Protein AF-A0A5E4PP64-F1 (afdb_monomer)

Nearest PDB structures (foldseek):
  8zcr-assembly1_A  TM=8.750E-01  e=1.009E-08  Homo sapiens
  6kga-assembly1_B  TM=9.053E-01  e=1.385E-07  Dromaius novaehollandiae
  4zk0-assembly1_A  TM=9.071E-01  e=1.548E-07  Homo sapiens
  1wz9-assembly2_B  TM=8.835E-01  e=1.011E-05  Homo sapiens
  1ova-assembly1_B  TM=8.664E-01  e=4.549E-05  Gallus gallus

Secondary structure (DSSP, 8-state):
-EEEEEEEEEEEETTTTEEEEEEEPTTSS-EEEEEEESSTTTHHHHHHHHHH-THHHHHHHHT-EEEEEEEEEPPEEEEEEEEHHHHHHHTT--GGG-TTT--GGGT-S-TT------EEEEEEEEETTEEEEEEEE-

Sequence (138 aa):
MMPITREFNFTDCKFLNTKLVMIPYVGGKTSFLIVVPNAINGLKVLLAQLKLAPELLNKAIDEMKPKKEDIVMPKFKIESKMDLRNMLEKVGVKRIFNKYESGLSGMVKDKKVFVSKATLKAIIEVNEFGTEATAVSG

Solvent-accessible surface area (backbone atoms only — not comparable to full-atom values): 8085 Å² total; per-residue (Å²): 115,45,80,46,78,47,74,28,41,33,32,79,36,73,93,71,44,25,39,36,40,41,48,69,43,93,86,69,82,52,60,52,77,46,80,43,49,74,46,95,78,28,59,66,57,44,53,52,49,43,70,78,43,55,65,58,59,56,55,48,57,71,62,38,39,82,40,78,46,80,43,77,43,71,67,50,73,50,78,46,77,42,69,40,50,71,54,36,40,74,76,66,59,41,49,44,59,30,57,86,60,23,76,47,56,88,83,36,88,57,78,71,50,47,49,88,78,43,45,46,34,42,35,45,36,40,55,99,90,47,71,54,75,52,74,52,81,105

Foldseek 3Di:
DDKDWDWWFWDCDPVLQWIWTWAADPPRPDTDIDIGHPDPPSPVVSVVCCVVPVCVVVVRSVPTDTDGDIDDDDWDKDKDKDWCQVVCVVVPNPQQCDQQRNPCCVVPVDNRDGDPTWMWIWMWTQDPNGIDIDTDTD

Organism: NCBI:txid189913

pLDDT: mean 87.79, s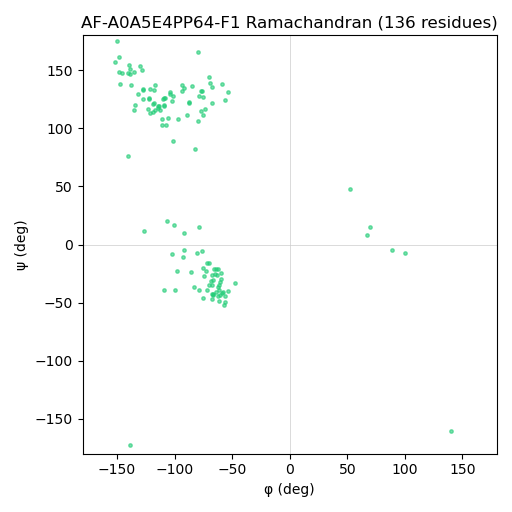td 12.89, range [33.81, 97.62]

Radius of gyration: 20.47 Å; Cα contacts (8 Å, |Δi|>4): 220; chains: 1; bounding box: 51×31×50 Å

Structure (mmCIF, N/CA/C/O backbone):
data_AF-A0A5E4PP64-F1
#
_entry.id   AF-A0A5E4PP64-F1
#
loop_
_atom_site.group_PDB
_atom_site.id
_atom_site.type_symbol
_atom_site.label_atom_id
_atom_site.label_alt_id
_atom_site.label_comp_id
_atom_site.label_asym_id
_atom_site.label_entity_id
_atom_site.label_seq_id
_atom_site.pdbx_PDB_ins_code
_atom_site.Cartn_x
_atom_site.Cartn_y
_atom_site.Cartn_z
_atom_site.occupancy
_atom_site.B_iso_or_equiv
_atom_site.auth_seq_id
_atom_site.auth_comp_id
_atom_site.auth_asym_id
_atom_site.auth_atom_id
_atom_site.pdbx_PDB_model_num
ATOM 1 N N . MET A 1 1 ? 2.782 -17.670 -13.429 1.00 67.12 1 MET A N 1
ATOM 2 C CA . MET A 1 1 ? 3.209 -16.264 -13.603 1.00 67.12 1 MET A CA 1
ATOM 3 C C . MET A 1 1 ? 2.772 -15.807 -14.985 1.00 67.12 1 MET A C 1
ATOM 5 O O . MET A 1 1 ? 2.649 -16.661 -15.852 1.00 67.12 1 MET A O 1
ATOM 9 N N . MET A 1 2 ? 2.504 -14.518 -15.171 1.00 75.69 2 MET A N 1
ATOM 10 C CA . MET A 1 2 ? 1.983 -13.938 -16.412 1.00 75.69 2 MET A CA 1
ATOM 11 C C . MET A 1 2 ? 3.073 -13.065 -17.047 1.00 75.69 2 MET A C 1
ATOM 13 O O . MET A 1 2 ? 3.390 -12.021 -16.469 1.00 75.69 2 MET A O 1
ATOM 17 N N . PRO A 1 3 ? 3.695 -13.485 -18.163 1.00 78.44 3 PRO A N 1
ATOM 18 C CA . PRO A 1 3 ? 4.637 -12.643 -18.889 1.00 78.44 3 PRO A CA 1
ATOM 19 C C . PRO A 1 3 ? 3.877 -11.591 -19.705 1.00 78.44 3 PRO A C 1
ATOM 21 O O . PRO A 1 3 ? 2.923 -11.912 -20.414 1.00 78.44 3 PRO A O 1
ATOM 24 N N . ILE A 1 4 ? 4.293 -10.332 -19.606 1.00 80.69 4 ILE A N 1
ATOM 25 C CA . ILE A 1 4 ? 3.707 -9.211 -20.340 1.00 80.69 4 ILE A CA 1
ATOM 26 C C . ILE A 1 4 ? 4.843 -8.358 -20.904 1.00 80.69 4 ILE A C 1
ATOM 28 O O . ILE A 1 4 ? 5.585 -7.735 -20.150 1.00 80.69 4 ILE A O 1
ATOM 32 N N . THR A 1 5 ? 4.939 -8.299 -22.231 1.00 83.94 5 THR A N 1
ATOM 33 C CA . THR A 1 5 ? 5.920 -7.478 -22.956 1.00 83.94 5 THR A CA 1
ATOM 34 C C . THR A 1 5 ? 5.201 -6.349 -23.671 1.00 83.94 5 THR A C 1
ATOM 36 O O . THR A 1 5 ? 4.568 -6.571 -24.708 1.00 83.94 5 THR A O 1
ATOM 39 N N . ARG A 1 6 ? 5.261 -5.137 -23.122 1.00 83.50 6 ARG A N 1
ATOM 40 C CA . ARG A 1 6 ? 4.639 -3.935 -23.701 1.00 83.50 6 ARG A CA 1
ATOM 41 C C . ARG A 1 6 ? 5.440 -2.694 -23.323 1.00 83.50 6 ARG A C 1
ATOM 43 O O . ARG A 1 6 ? 6.420 -2.771 -22.587 1.00 83.50 6 ARG A O 1
ATOM 50 N N . GLU A 1 7 ? 5.041 -1.556 -23.874 1.00 89.31 7 GLU A N 1
ATOM 51 C CA . GLU A 1 7 ? 5.507 -0.264 -23.389 1.00 89.31 7 GLU A CA 1
ATOM 52 C C . GLU A 1 7 ? 4.735 0.113 -22.121 1.00 89.31 7 GLU A C 1
ATOM 54 O O . GLU A 1 7 ? 3.503 0.083 -22.101 1.00 89.31 7 GLU A O 1
ATOM 59 N N . PHE A 1 8 ? 5.469 0.443 -21.064 1.00 90.44 8 PHE A N 1
ATOM 60 C CA . PHE A 1 8 ? 4.929 0.890 -19.787 1.00 90.44 8 PHE A CA 1
ATOM 61 C C . PHE A 1 8 ? 5.628 2.169 -19.357 1.00 90.44 8 PHE A C 1
ATOM 63 O O . PHE A 1 8 ? 6.801 2.373 -19.667 1.00 90.44 8 PHE A O 1
ATOM 70 N N . ASN A 1 9 ? 4.953 2.989 -18.556 1.00 95.12 9 ASN A N 1
ATOM 71 C CA . ASN A 1 9 ? 5.671 3.982 -17.772 1.00 95.12 9 ASN A CA 1
ATOM 72 C C . ASN A 1 9 ? 6.498 3.235 -16.720 1.00 95.12 9 ASN A C 1
ATOM 74 O O . ASN A 1 9 ? 5.955 2.460 -15.926 1.00 95.12 9 ASN A O 1
ATOM 78 N N . PHE A 1 10 ? 7.810 3.446 -16.742 1.00 96.50 10 PHE A N 1
ATOM 79 C CA . PHE A 1 10 ? 8.777 2.734 -15.916 1.00 96.50 10 PHE A CA 1
ATOM 80 C C . PHE A 1 10 ? 9.864 3.687 -15.407 1.00 96.50 10 PHE A C 1
ATOM 82 O O . PHE A 1 10 ? 10.263 4.618 -16.109 1.00 96.50 10 PHE A O 1
ATOM 89 N N . THR A 1 11 ? 10.380 3.430 -14.204 1.00 97.06 11 THR A N 1
ATOM 90 C CA . THR A 1 11 ? 11.642 4.017 -13.734 1.00 97.06 11 THR A CA 1
ATOM 91 C C . THR A 1 11 ? 12.421 3.043 -12.847 1.00 97.06 11 THR A C 1
ATOM 93 O O . THR A 1 11 ? 11.838 2.257 -12.099 1.00 97.06 11 THR A O 1
ATOM 96 N N . ASP A 1 12 ? 13.752 3.115 -12.904 1.00 96.62 12 ASP A N 1
ATOM 97 C CA . ASP A 1 12 ? 14.652 2.525 -11.907 1.00 96.62 12 ASP A CA 1
ATOM 98 C C . ASP A 1 12 ? 15.138 3.647 -10.980 1.00 96.62 12 ASP A C 1
ATOM 100 O O . ASP A 1 12 ? 16.139 4.322 -11.241 1.00 96.62 12 ASP A O 1
ATOM 104 N N . CYS A 1 13 ? 14.366 3.884 -9.921 1.00 96.69 13 CYS A N 1
ATOM 105 C CA . CYS A 1 13 ? 14.548 4.994 -9.000 1.00 96.69 13 CYS A CA 1
ATOM 106 C C . CYS A 1 13 ? 15.740 4.736 -8.070 1.00 96.69 13 CYS A C 1
ATOM 108 O O . CYS A 1 13 ? 15.698 3.882 -7.177 1.00 96.69 13 CYS A O 1
ATOM 110 N N . LYS A 1 14 ? 16.807 5.523 -8.243 1.00 95.62 14 LYS A N 1
ATOM 111 C CA . LYS A 1 14 ? 18.052 5.360 -7.477 1.00 95.62 14 LYS A CA 1
ATOM 112 C C . LYS A 1 14 ? 17.932 5.796 -6.020 1.00 95.62 14 LYS A C 1
ATOM 114 O O . LYS A 1 14 ? 18.469 5.118 -5.153 1.00 95.62 14 LYS A O 1
ATOM 119 N N . PHE A 1 15 ? 17.213 6.883 -5.736 1.00 94.44 15 PHE A N 1
ATOM 120 C CA . PHE A 1 15 ? 17.118 7.425 -4.375 1.00 94.44 15 PHE A CA 1
ATOM 121 C C . PHE A 1 15 ? 16.211 6.596 -3.448 1.00 94.44 15 PHE A C 1
ATOM 123 O O . PHE A 1 15 ? 16.451 6.567 -2.243 1.00 94.44 15 PHE A O 1
ATOM 130 N N . LEU A 1 16 ? 15.220 5.881 -3.994 1.00 96.31 16 LEU A N 1
ATOM 131 C CA . LEU A 1 16 ? 14.440 4.877 -3.252 1.00 96.31 16 LEU A CA 1
ATOM 132 C C . LEU A 1 16 ? 15.017 3.459 -3.372 1.00 96.31 16 LEU A C 1
ATOM 134 O O . LEU A 1 16 ? 14.596 2.568 -2.641 1.00 96.31 16 LEU A O 1
ATOM 138 N N . ASN A 1 17 ? 15.982 3.235 -4.272 1.00 96.31 17 ASN A N 1
ATOM 139 C CA . ASN A 1 17 ? 16.505 1.911 -4.614 1.00 96.31 17 ASN A CA 1
ATOM 140 C C . ASN A 1 17 ? 15.386 0.915 -4.999 1.00 96.31 17 ASN A C 1
ATOM 142 O O . ASN A 1 17 ? 15.320 -0.221 -4.509 1.00 96.31 17 ASN A O 1
ATOM 146 N N . THR A 1 18 ? 14.485 1.361 -5.873 1.00 97.62 18 THR A N 1
ATOM 147 C CA . THR A 1 18 ? 13.284 0.627 -6.293 1.00 97.62 18 THR A CA 1
ATOM 148 C C . THR A 1 18 ? 13.047 0.759 -7.787 1.00 97.62 18 THR A C 1
ATOM 150 O O . THR A 1 18 ? 13.213 1.839 -8.351 1.00 97.62 18 THR A O 1
ATOM 153 N N . LYS A 1 19 ? 12.505 -0.288 -8.401 1.00 96.38 19 LYS A N 1
ATOM 154 C CA . LYS A 1 19 ? 11.894 -0.212 -9.729 1.00 96.38 19 LYS A CA 1
ATOM 155 C C . LYS A 1 19 ? 10.407 0.072 -9.593 1.00 96.38 19 LYS A C 1
ATOM 157 O O . LYS A 1 19 ? 9.733 -0.550 -8.770 1.00 96.38 19 LYS A O 1
ATOM 162 N N . LEU A 1 20 ? 9.908 1.006 -10.388 1.00 97.12 20 LEU A N 1
ATOM 163 C CA . LEU A 1 20 ? 8.493 1.340 -10.462 1.00 97.12 20 LEU A CA 1
ATOM 164 C C . LEU A 1 20 ? 7.993 1.035 -11.864 1.00 97.12 20 LEU A C 1
ATOM 166 O O . LEU A 1 20 ? 8.645 1.376 -12.851 1.00 97.12 20 LEU A O 1
ATOM 170 N N . VAL A 1 21 ? 6.809 0.441 -11.945 1.00 95.12 21 VAL A N 1
ATOM 171 C CA . VAL A 1 21 ? 6.109 0.242 -13.209 1.00 95.12 21 VAL A CA 1
ATOM 172 C C . VAL A 1 21 ? 4.633 0.554 -13.051 1.00 95.12 21 VAL A C 1
ATOM 174 O O . VAL A 1 21 ? 4.016 0.201 -12.046 1.00 95.12 21 VAL A O 1
ATOM 177 N N . MET A 1 22 ? 4.075 1.250 -14.034 1.00 94.12 22 MET A N 1
ATOM 178 C CA . MET A 1 22 ? 2.678 1.658 -14.046 1.00 94.12 22 MET A CA 1
ATOM 179 C C . MET A 1 22 ? 1.957 0.955 -15.191 1.00 94.12 22 MET A C 1
ATOM 181 O O . MET A 1 22 ? 2.279 1.153 -16.363 1.00 94.12 22 MET A O 1
ATOM 185 N N . ILE A 1 23 ? 0.973 0.135 -14.833 1.00 89.75 23 ILE A N 1
ATOM 186 C CA . ILE A 1 23 ? 0.176 -0.658 -15.767 1.00 89.75 23 ILE A CA 1
ATOM 187 C C . ILE A 1 23 ? -1.208 -0.003 -15.884 1.00 89.75 23 ILE A C 1
ATOM 189 O O . ILE A 1 23 ? -1.969 -0.048 -14.916 1.00 89.75 23 ILE A O 1
ATOM 193 N N . PRO A 1 24 ? -1.554 0.631 -17.016 1.00 88.31 24 PRO A N 1
ATOM 194 C CA . PRO A 1 24 ? -2.854 1.275 -17.179 1.00 88.31 24 PRO A CA 1
ATOM 195 C C . PRO A 1 24 ? -3.983 0.240 -17.253 1.00 88.31 24 PRO A C 1
ATOM 197 O O . PRO A 1 24 ? -3.853 -0.789 -17.919 1.00 88.31 24 PRO A O 1
ATOM 200 N N . TYR A 1 25 ? -5.111 0.528 -16.602 1.00 87.44 25 TYR A N 1
ATOM 201 C CA . TYR A 1 25 ? -6.343 -0.240 -16.782 1.00 87.44 25 TYR A CA 1
ATOM 202 C C . TYR A 1 25 ? -7.076 0.178 -18.060 1.00 87.44 25 TYR A C 1
ATOM 204 O O . TYR A 1 25 ? -6.821 1.234 -18.651 1.00 87.44 25 TYR A O 1
ATOM 212 N N . VAL A 1 26 ? -8.034 -0.654 -18.475 1.00 83.62 26 VAL A N 1
ATOM 213 C CA . VAL A 1 26 ? -8.917 -0.364 -19.609 1.00 83.62 26 VAL A CA 1
ATOM 214 C C . VAL A 1 26 ? -9.585 1.003 -19.416 1.00 83.62 26 VAL A C 1
ATOM 216 O O . VAL A 1 26 ? -10.115 1.313 -18.352 1.00 83.62 26 VAL A O 1
ATOM 219 N N . GLY A 1 27 ? -9.536 1.836 -20.457 1.00 85.00 27 GLY A N 1
ATOM 220 C CA . GLY A 1 27 ? -10.082 3.195 -20.440 1.00 85.00 27 GLY A CA 1
ATOM 221 C C . GLY A 1 27 ? -9.112 4.281 -19.963 1.00 85.00 27 GLY A C 1
ATOM 222 O O . GLY A 1 27 ? -9.473 5.452 -20.027 1.00 85.00 27 GLY A O 1
ATOM 223 N N . GLY A 1 28 ? -7.901 3.932 -19.508 1.00 82.88 28 GLY A N 1
ATOM 224 C CA . GLY A 1 28 ? -6.797 4.881 -19.293 1.00 82.88 28 GLY A CA 1
ATOM 225 C C . GLY A 1 28 ? -6.997 5.906 -18.170 1.00 82.88 28 GLY A C 1
ATOM 226 O O . GLY A 1 28 ? -6.199 6.828 -18.041 1.00 82.88 28 GLY A O 1
ATOM 227 N N . LYS A 1 29 ? -8.053 5.769 -17.359 1.00 89.88 29 LYS A N 1
ATOM 228 C CA . LYS A 1 29 ? -8.358 6.688 -16.244 1.00 89.88 29 LYS A CA 1
ATOM 229 C C . LYS A 1 29 ? -7.635 6.327 -14.949 1.00 89.88 29 LYS A C 1
ATOM 231 O O . LYS A 1 29 ? -7.475 7.176 -14.080 1.00 89.88 29 LYS A O 1
ATOM 236 N N . THR A 1 30 ? -7.252 5.065 -14.798 1.00 91.38 30 THR A N 1
ATOM 237 C CA . THR A 1 30 ? -6.593 4.529 -13.608 1.00 91.38 30 THR A CA 1
ATOM 238 C C . THR A 1 30 ? -5.487 3.571 -14.024 1.00 91.38 30 THR A C 1
ATOM 240 O O . THR A 1 30 ? -5.545 2.957 -15.091 1.00 91.38 30 THR A O 1
ATOM 243 N N . SER A 1 31 ? -4.492 3.420 -13.155 1.00 91.50 31 SER A N 1
ATOM 244 C CA . SER A 1 31 ? -3.351 2.537 -13.383 1.00 91.50 31 SER A CA 1
ATOM 245 C C . SER A 1 31 ? -2.984 1.795 -12.107 1.00 91.50 31 SER A C 1
ATOM 247 O O . SER A 1 31 ? -3.163 2.312 -11.003 1.00 91.50 31 SER A O 1
ATOM 249 N N . PHE A 1 32 ? -2.425 0.598 -12.253 1.00 91.31 32 PHE A N 1
ATOM 250 C CA . PHE A 1 32 ? -1.775 -0.113 -11.167 1.00 91.31 32 PHE A CA 1
ATOM 251 C C . PHE A 1 32 ? -0.297 0.280 -11.103 1.00 91.31 32 PHE A C 1
ATOM 253 O O . PHE A 1 32 ? 0.472 -0.050 -12.004 1.00 91.31 32 PHE A O 1
ATOM 260 N N . LEU A 1 33 ? 0.098 0.989 -10.044 1.00 94.56 33 LEU A N 1
ATOM 261 C CA . LEU A 1 33 ? 1.501 1.265 -9.750 1.00 94.56 33 LEU A CA 1
ATOM 262 C C . LEU A 1 33 ? 2.089 0.130 -8.907 1.00 94.56 33 LEU A C 1
ATOM 264 O O . LEU A 1 33 ? 1.623 -0.136 -7.800 1.00 94.56 33 LEU A O 1
ATOM 268 N N . ILE A 1 34 ? 3.137 -0.504 -9.419 1.00 93.56 34 ILE A N 1
ATOM 269 C CA . ILE A 1 34 ? 3.890 -1.545 -8.724 1.00 93.56 34 ILE A CA 1
ATOM 270 C C . ILE A 1 34 ? 5.258 -0.969 -8.365 1.00 93.56 34 ILE A C 1
ATOM 272 O O . ILE A 1 34 ? 5.974 -0.478 -9.237 1.00 93.56 34 ILE A O 1
ATOM 276 N N . VAL A 1 35 ? 5.623 -1.050 -7.084 1.00 96.00 35 VAL A N 1
ATOM 277 C CA . VAL A 1 35 ? 6.907 -0.576 -6.550 1.00 96.00 35 VAL A CA 1
ATOM 278 C C . VAL A 1 35 ? 7.667 -1.770 -5.985 1.00 96.00 35 VAL A C 1
ATOM 280 O O . VAL A 1 35 ? 7.214 -2.400 -5.029 1.00 96.00 35 VAL A O 1
ATOM 283 N N . VAL A 1 36 ? 8.815 -2.093 -6.575 1.00 95.25 36 VAL A N 1
ATOM 284 C CA . VAL A 1 36 ? 9.620 -3.265 -6.212 1.00 95.25 36 VAL A CA 1
ATOM 285 C C . VAL A 1 36 ? 10.995 -2.808 -5.721 1.00 95.25 36 VAL A C 1
ATOM 287 O O . VAL A 1 36 ? 11.772 -2.272 -6.514 1.00 95.25 36 VAL A O 1
ATOM 290 N N . PRO A 1 37 ? 11.334 -3.008 -4.435 1.00 97.06 37 PRO A N 1
ATOM 291 C CA . PRO A 1 37 ? 12.690 -2.789 -3.940 1.00 97.06 37 PRO A CA 1
ATOM 292 C C . PRO A 1 37 ? 13.703 -3.658 -4.683 1.00 97.06 37 PRO A C 1
ATOM 294 O O . PRO A 1 37 ? 13.467 -4.845 -4.898 1.00 97.06 37 PRO A O 1
ATOM 297 N N . ASN A 1 38 ? 14.861 -3.090 -5.027 1.00 96.12 38 ASN A N 1
ATOM 298 C CA . ASN A 1 38 ? 15.943 -3.853 -5.658 1.00 96.12 38 ASN A CA 1
ATOM 299 C C . ASN A 1 38 ? 16.561 -4.879 -4.690 1.00 96.12 38 ASN A C 1
ATOM 301 O O . ASN A 1 38 ? 17.019 -5.939 -5.108 1.00 96.12 38 ASN A O 1
ATOM 305 N N . ALA A 1 39 ? 16.572 -4.573 -3.389 1.00 95.25 39 ALA A N 1
ATOM 306 C CA . ALA A 1 39 ? 17.026 -5.495 -2.352 1.00 95.25 39 ALA A CA 1
ATOM 307 C C . ALA A 1 39 ? 15.892 -6.435 -1.911 1.00 95.25 39 ALA A C 1
ATOM 309 O O . ALA A 1 39 ? 14.791 -5.973 -1.616 1.00 95.25 39 ALA A O 1
ATOM 310 N N . ILE A 1 40 ? 16.190 -7.730 -1.746 1.00 91.81 40 ILE A N 1
ATOM 311 C CA . ILE A 1 40 ? 15.220 -8.768 -1.330 1.00 91.81 40 ILE A CA 1
ATOM 312 C C . ILE A 1 40 ? 14.489 -8.385 -0.028 1.00 91.81 40 ILE A C 1
ATOM 314 O O . ILE A 1 40 ? 13.277 -8.539 0.080 1.00 91.81 40 ILE A O 1
ATOM 318 N N . ASN A 1 41 ? 15.208 -7.805 0.938 1.00 92.25 41 ASN A N 1
ATOM 319 C CA . ASN A 1 41 ? 14.652 -7.340 2.217 1.00 92.25 41 ASN A CA 1
ATOM 320 C C . ASN A 1 41 ? 14.403 -5.818 2.253 1.00 92.25 41 ASN A C 1
ATOM 322 O O . ASN A 1 41 ? 14.247 -5.229 3.325 1.00 92.25 41 ASN A O 1
ATOM 326 N N . GLY A 1 42 ? 14.368 -5.166 1.087 1.00 95.25 42 GLY A N 1
ATOM 327 C CA . GLY A 1 42 ? 14.293 -3.710 0.952 1.00 95.25 42 GLY A CA 1
ATOM 328 C C . GLY A 1 42 ? 12.939 -3.100 1.316 1.00 95.25 42 GLY A C 1
ATOM 329 O O . GLY A 1 42 ? 12.870 -1.901 1.566 1.00 95.25 42 GLY A O 1
ATOM 330 N N . LEU A 1 43 ? 11.869 -3.900 1.414 1.00 96.31 43 LEU A N 1
ATOM 331 C CA . LEU A 1 43 ? 10.516 -3.392 1.674 1.00 96.31 43 LEU A CA 1
ATOM 332 C C . LEU A 1 43 ? 10.420 -2.602 2.988 1.00 96.31 43 LEU A C 1
ATOM 334 O O . LEU A 1 43 ? 9.803 -1.543 3.021 1.00 96.31 43 LEU A O 1
ATOM 338 N N . LYS A 1 44 ? 11.055 -3.077 4.067 1.00 95.81 44 LYS A N 1
ATOM 339 C CA . LYS A 1 44 ? 11.037 -2.373 5.364 1.00 95.81 44 LYS A CA 1
ATOM 340 C C . LYS A 1 44 ? 11.718 -1.006 5.283 1.00 95.81 44 LYS A C 1
ATOM 342 O O . LYS A 1 44 ? 11.220 -0.045 5.860 1.00 95.81 44 LYS A O 1
ATOM 347 N N . VAL A 1 45 ? 12.837 -0.932 4.561 1.00 95.75 45 VAL A N 1
ATOM 348 C CA . VAL A 1 45 ? 13.602 0.306 4.363 1.00 95.75 45 VAL A CA 1
ATOM 349 C C . VAL A 1 45 ? 12.796 1.288 3.520 1.00 95.75 45 VAL A C 1
ATOM 351 O O . VAL A 1 45 ? 12.615 2.428 3.936 1.00 95.75 45 VAL A O 1
ATOM 354 N N . LEU A 1 46 ? 12.223 0.815 2.410 1.00 97.00 46 LEU A N 1
ATOM 355 C CA . LEU A 1 46 ? 11.352 1.612 1.549 1.00 97.00 46 LEU A CA 1
ATOM 356 C C . LEU A 1 46 ? 10.175 2.204 2.336 1.00 97.00 46 LEU A C 1
ATOM 358 O O . LEU A 1 46 ? 9.931 3.405 2.277 1.00 97.00 46 LEU A O 1
ATOM 362 N N . LEU A 1 47 ? 9.465 1.381 3.114 1.00 97.00 47 LEU A N 1
ATOM 363 C CA . LEU A 1 47 ? 8.335 1.843 3.924 1.00 97.00 47 LEU A CA 1
ATOM 364 C C . LEU A 1 47 ? 8.760 2.875 4.977 1.00 97.00 47 LEU A C 1
ATOM 366 O O . LEU A 1 47 ? 8.018 3.821 5.232 1.00 97.00 47 LEU A O 1
ATOM 370 N N . ALA A 1 48 ? 9.942 2.725 5.579 1.00 96.31 48 ALA A N 1
ATOM 371 C CA . ALA A 1 48 ? 10.470 3.704 6.525 1.00 96.31 48 ALA A CA 1
ATOM 372 C C . ALA A 1 48 ? 10.810 5.040 5.842 1.00 96.31 48 ALA A C 1
ATOM 374 O O . ALA A 1 48 ? 10.453 6.092 6.370 1.00 96.31 48 ALA A O 1
ATOM 375 N N . GLN A 1 49 ? 11.432 5.005 4.659 1.00 95.50 49 GLN A N 1
ATOM 376 C CA . GLN A 1 49 ? 11.727 6.204 3.867 1.00 95.50 49 GLN A CA 1
ATOM 377 C C . GLN A 1 49 ? 10.443 6.935 3.466 1.00 95.50 49 GLN A C 1
ATOM 379 O O . GLN A 1 49 ? 10.320 8.129 3.718 1.00 95.50 49 GLN A O 1
ATOM 384 N N . LEU A 1 50 ? 9.454 6.213 2.932 1.00 96.81 50 LEU A N 1
ATOM 385 C CA . LEU A 1 50 ? 8.172 6.792 2.517 1.00 96.81 50 LEU A CA 1
ATOM 386 C C . LEU A 1 50 ? 7.329 7.299 3.691 1.00 96.81 50 LEU A C 1
ATOM 388 O O . LEU A 1 50 ? 6.519 8.204 3.521 1.00 96.81 50 LEU A O 1
ATOM 392 N N . LYS A 1 51 ? 7.516 6.744 4.892 1.00 95.81 51 LYS A N 1
ATOM 393 C CA . LYS A 1 51 ? 6.875 7.261 6.105 1.00 95.81 51 LYS A CA 1
ATOM 394 C C . LYS A 1 51 ? 7.456 8.612 6.533 1.00 95.81 51 LYS A C 1
ATOM 396 O O . LYS A 1 51 ? 6.721 9.426 7.081 1.00 95.81 51 LYS A O 1
ATOM 401 N N . LEU A 1 52 ? 8.758 8.820 6.336 1.00 96.56 52 LEU A N 1
ATOM 402 C CA . LEU A 1 52 ? 9.443 10.066 6.689 1.00 96.56 52 LEU A CA 1
ATOM 403 C C . LEU A 1 52 ? 9.287 11.144 5.609 1.00 96.56 52 LEU A C 1
ATOM 405 O O . LEU A 1 52 ? 9.166 12.314 5.951 1.00 96.56 52 LEU A O 1
ATOM 409 N N . ALA A 1 53 ? 9.285 10.740 4.338 1.00 96.19 53 ALA A N 1
ATOM 410 C CA . ALA A 1 53 ? 9.266 11.617 3.171 1.00 96.19 53 ALA A CA 1
ATOM 411 C C . ALA A 1 53 ? 8.341 11.034 2.077 1.00 96.19 53 ALA A C 1
ATOM 413 O O . ALA A 1 53 ? 8.814 10.418 1.113 1.00 96.19 53 ALA A O 1
ATOM 414 N N . PRO A 1 54 ? 7.007 11.142 2.235 1.00 94.88 54 PRO A N 1
ATOM 415 C CA . PRO A 1 54 ? 6.034 10.566 1.300 1.00 94.88 54 PRO A CA 1
ATOM 416 C C . PRO A 1 54 ? 6.110 11.169 -0.112 1.00 94.88 54 PRO A C 1
ATOM 418 O O . PRO A 1 54 ? 5.791 10.496 -1.093 1.00 94.88 54 PRO A O 1
ATOM 421 N N . GLU A 1 55 ? 6.577 12.410 -0.241 1.00 96.75 55 GLU A N 1
ATOM 422 C CA . GLU A 1 55 ? 6.776 13.116 -1.509 1.00 96.75 55 GLU A CA 1
ATOM 423 C C . GLU A 1 55 ? 7.800 12.438 -2.430 1.00 96.75 55 GLU A C 1
ATOM 425 O O . GLU A 1 55 ? 7.742 12.615 -3.648 1.00 96.75 55 GLU A O 1
ATOM 430 N N . LEU A 1 56 ? 8.693 11.605 -1.879 1.00 96.69 56 LEU A N 1
ATOM 431 C CA . LEU A 1 56 ? 9.653 10.831 -2.666 1.00 96.69 56 LEU A CA 1
ATOM 432 C C . LEU A 1 56 ? 8.965 9.869 -3.636 1.00 96.69 56 LEU A C 1
ATOM 434 O O . LEU A 1 56 ? 9.495 9.626 -4.719 1.00 96.69 56 LEU A O 1
ATOM 438 N N . LEU A 1 57 ? 7.788 9.342 -3.279 1.00 96.81 57 LEU A N 1
ATOM 439 C CA . LEU A 1 57 ? 7.026 8.488 -4.186 1.00 96.81 57 LEU A CA 1
ATOM 440 C C . LEU A 1 57 ? 6.517 9.282 -5.392 1.00 96.81 57 LEU A C 1
ATOM 442 O O . LEU A 1 57 ? 6.655 8.812 -6.516 1.00 96.81 57 LEU A O 1
ATOM 446 N N . ASN A 1 58 ? 5.991 10.490 -5.174 1.00 96.31 58 ASN A N 1
ATOM 447 C CA . ASN A 1 58 ? 5.527 11.356 -6.263 1.00 96.31 58 ASN A CA 1
ATOM 448 C C . ASN A 1 58 ? 6.686 11.736 -7.185 1.00 96.31 58 ASN A C 1
ATOM 450 O O . ASN A 1 58 ? 6.577 11.573 -8.394 1.00 96.31 58 ASN A O 1
ATOM 454 N N . LYS A 1 59 ? 7.838 12.104 -6.615 1.00 97.12 59 LYS A N 1
ATOM 455 C CA . LYS A 1 59 ? 9.048 12.374 -7.398 1.00 97.12 59 LYS A CA 1
ATOM 456 C C . LYS A 1 59 ? 9.473 11.169 -8.247 1.00 97.12 59 LYS A C 1
ATOM 458 O O . LYS A 1 59 ? 9.864 11.334 -9.396 1.00 97.12 59 LYS A O 1
ATOM 463 N N . ALA A 1 60 ? 9.393 9.955 -7.698 1.00 97.38 60 ALA A N 1
ATOM 464 C CA . ALA A 1 60 ? 9.710 8.742 -8.448 1.00 97.38 60 ALA A CA 1
ATOM 465 C C . ALA A 1 60 ? 8.695 8.479 -9.575 1.00 97.38 60 ALA A C 1
ATOM 467 O O . ALA A 1 60 ? 9.085 7.996 -10.634 1.00 97.38 60 ALA A O 1
ATOM 468 N N . ILE A 1 61 ? 7.417 8.813 -9.365 1.00 96.88 61 ILE A N 1
ATOM 469 C CA . ILE A 1 61 ? 6.372 8.731 -10.394 1.00 96.88 61 ILE A CA 1
ATOM 470 C C . ILE A 1 61 ? 6.630 9.748 -11.516 1.00 96.88 61 ILE A C 1
ATOM 472 O O . ILE A 1 61 ? 6.531 9.388 -12.687 1.00 96.88 61 ILE A O 1
ATOM 476 N N . ASP A 1 62 ? 7.027 10.975 -11.181 1.00 96.62 62 ASP A N 1
ATOM 477 C CA . ASP A 1 62 ? 7.325 12.032 -12.158 1.00 96.62 62 ASP A CA 1
ATOM 478 C C . ASP A 1 62 ? 8.543 11.699 -13.043 1.00 96.62 62 ASP A C 1
ATOM 480 O O . ASP A 1 62 ? 8.648 12.162 -14.179 1.00 96.62 62 ASP A O 1
ATOM 484 N N . GLU A 1 63 ? 9.465 10.864 -12.552 1.00 96.62 63 GLU A N 1
ATOM 485 C CA . GLU A 1 63 ? 10.623 10.374 -13.311 1.00 96.62 63 GLU A CA 1
ATOM 486 C C . GLU A 1 63 ? 10.289 9.208 -14.264 1.00 96.62 63 GLU A C 1
ATOM 488 O O . GLU A 1 63 ? 11.153 8.790 -15.044 1.00 96.62 63 GLU A O 1
ATOM 493 N N . MET A 1 64 ? 9.068 8.662 -14.219 1.00 97.00 64 MET A N 1
ATOM 494 C CA . MET A 1 64 ? 8.667 7.538 -15.068 1.00 97.00 64 MET A CA 1
ATOM 495 C C . MET A 1 64 ? 8.600 7.944 -16.537 1.00 97.00 64 MET A C 1
ATOM 497 O O . MET A 1 64 ? 8.042 8.977 -16.901 1.00 97.00 64 MET A O 1
ATOM 501 N N . LYS A 1 65 ? 9.140 7.088 -17.406 1.00 96.62 65 LYS A N 1
ATOM 502 C CA . LYS A 1 65 ? 9.116 7.287 -18.859 1.00 96.62 65 LYS A CA 1
ATOM 503 C C . LYS A 1 65 ? 8.565 6.050 -19.560 1.00 96.62 65 LYS A C 1
ATOM 505 O O . LYS A 1 65 ? 8.777 4.946 -19.052 1.00 96.62 65 LYS A O 1
ATOM 510 N N . PRO A 1 66 ? 7.903 6.210 -20.719 1.00 95.81 66 PRO A N 1
ATOM 511 C CA . PRO A 1 66 ? 7.529 5.082 -21.556 1.00 95.81 66 PRO A CA 1
ATOM 512 C C . PRO A 1 66 ? 8.769 4.264 -21.920 1.00 95.81 66 PRO A C 1
ATOM 514 O O . PRO A 1 66 ? 9.757 4.798 -22.431 1.00 95.81 66 PRO A O 1
ATOM 517 N N . LYS A 1 67 ? 8.738 2.971 -21.614 1.00 94.06 67 LYS A N 1
ATOM 518 C CA . LYS A 1 67 ? 9.806 2.030 -21.930 1.00 94.06 67 LYS A CA 1
ATOM 519 C C . LYS A 1 67 ? 9.221 0.654 -22.198 1.00 94.06 67 LYS A C 1
ATOM 521 O O . LYS A 1 67 ? 8.329 0.195 -21.485 1.00 94.06 67 LYS A O 1
ATOM 526 N N . LYS A 1 68 ? 9.737 -0.014 -23.229 1.00 92.25 68 LYS A N 1
ATOM 527 C CA . LYS A 1 68 ? 9.412 -1.412 -23.503 1.00 92.25 68 LYS A CA 1
ATOM 528 C C . LYS A 1 68 ? 10.115 -2.298 -22.478 1.00 92.25 68 LYS A C 1
ATOM 530 O O . LYS A 1 68 ? 11.342 -2.314 -22.433 1.00 92.25 68 LYS A O 1
ATOM 535 N N . GLU A 1 69 ? 9.334 -3.001 -21.671 1.00 89.56 69 GLU A N 1
ATOM 536 C CA . GLU A 1 69 ? 9.823 -3.851 -20.584 1.00 89.56 69 GLU A CA 1
ATOM 537 C C . GLU A 1 69 ? 9.101 -5.202 -20.585 1.00 89.56 69 GLU A C 1
ATOM 539 O O . GLU A 1 69 ? 7.922 -5.296 -20.947 1.00 89.56 69 GLU A O 1
ATOM 544 N N . ASP A 1 70 ? 9.822 -6.234 -20.149 1.00 89.31 70 ASP A N 1
ATOM 545 C CA . ASP A 1 70 ? 9.299 -7.581 -19.934 1.00 89.31 70 ASP A CA 1
ATOM 546 C C . ASP A 1 70 ? 8.951 -7.755 -18.454 1.00 89.31 70 ASP A C 1
ATOM 548 O O . ASP A 1 70 ? 9.826 -7.851 -17.590 1.00 89.31 70 ASP A O 1
ATOM 552 N N . ILE A 1 71 ? 7.657 -7.791 -18.145 1.00 86.56 71 ILE A N 1
ATOM 553 C CA . ILE A 1 71 ? 7.162 -7.934 -16.776 1.00 86.56 71 ILE A CA 1
ATOM 554 C C . ILE A 1 71 ? 6.678 -9.360 -16.568 1.00 86.56 71 ILE A C 1
ATOM 556 O O . ILE A 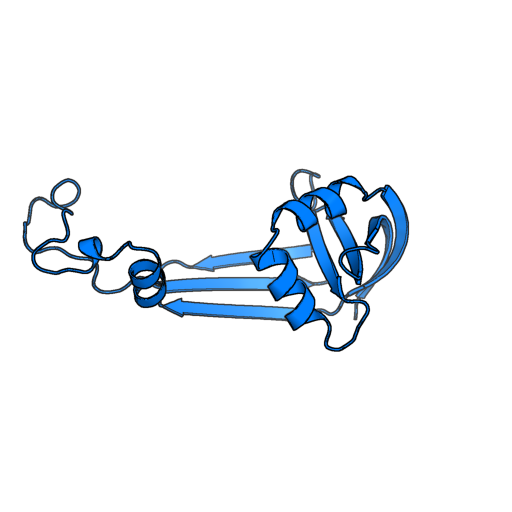1 71 ? 5.849 -9.868 -17.319 1.00 86.56 71 ILE A O 1
ATOM 560 N N . VAL A 1 72 ? 7.139 -9.991 -15.491 1.00 87.62 72 VAL A N 1
ATOM 561 C CA . VAL A 1 72 ? 6.610 -11.274 -15.025 1.00 87.62 72 VAL A CA 1
ATOM 562 C C . VAL A 1 72 ? 5.799 -11.025 -13.762 1.00 87.62 72 VAL A C 1
ATOM 564 O O . VAL A 1 72 ? 6.354 -10.821 -12.683 1.00 87.62 72 VAL A O 1
ATOM 567 N N . MET A 1 73 ? 4.473 -11.033 -13.894 1.00 85.50 73 MET A N 1
ATOM 568 C CA . MET A 1 73 ? 3.574 -10.734 -12.783 1.00 85.50 73 MET A CA 1
ATOM 569 C C . MET A 1 73 ? 2.984 -12.018 -12.178 1.00 85.50 73 MET A C 1
ATOM 571 O O . MET A 1 73 ? 2.439 -12.858 -12.906 1.00 85.50 73 MET A O 1
ATOM 575 N N . PRO A 1 74 ? 3.076 -12.230 -10.855 1.00 88.62 74 PRO A N 1
ATOM 576 C CA . PRO A 1 74 ? 2.376 -13.333 -10.212 1.00 88.62 74 PRO A CA 1
ATOM 577 C C . PRO A 1 74 ? 0.864 -13.073 -10.203 1.00 88.62 74 PRO A C 1
ATOM 579 O O . PRO A 1 74 ? 0.424 -11.943 -10.0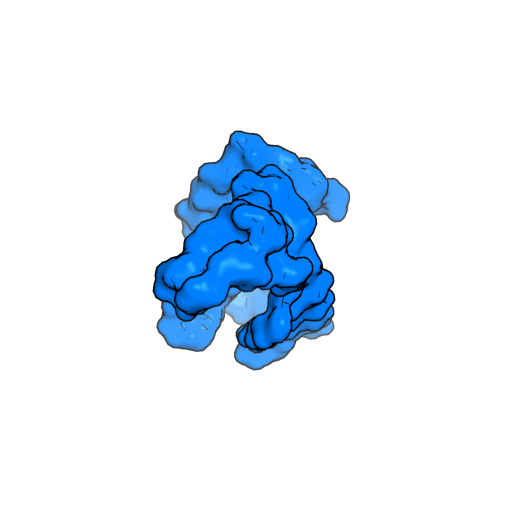13 1.00 88.62 74 PRO A O 1
ATOM 582 N N . LYS A 1 75 ? 0.071 -14.138 -10.368 1.00 88.56 75 LYS A N 1
ATOM 583 C CA . LYS A 1 75 ? -1.356 -14.104 -10.031 1.00 88.56 75 LYS A CA 1
AT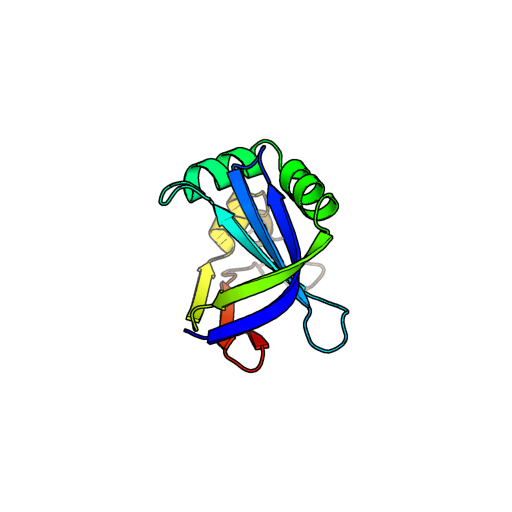OM 584 C C . LYS A 1 75 ? -1.468 -14.179 -8.519 1.00 88.56 75 LYS A C 1
ATOM 586 O O . LYS A 1 75 ? -0.817 -15.035 -7.914 1.00 88.56 75 LYS A O 1
ATOM 591 N N . PHE A 1 76 ? -2.266 -13.314 -7.915 1.00 90.31 76 PHE A N 1
ATOM 592 C CA . PHE A 1 76 ? -2.482 -13.357 -6.476 1.00 90.31 76 PHE A CA 1
ATOM 593 C C . PHE A 1 76 ? -3.847 -12.803 -6.100 1.00 90.31 76 PHE A C 1
ATOM 595 O O . PHE A 1 76 ? -4.437 -11.992 -6.813 1.00 90.31 76 PHE A O 1
ATOM 602 N N . LYS A 1 77 ? -4.311 -13.233 -4.931 1.00 90.81 77 LYS A N 1
ATOM 603 C CA . LYS A 1 77 ? -5.512 -12.732 -4.282 1.00 90.81 77 LYS A CA 1
ATOM 604 C C . LYS A 1 77 ? -5.153 -12.328 -2.862 1.00 90.81 77 LYS A C 1
ATOM 606 O O . LYS A 1 77 ? -4.596 -13.127 -2.113 1.00 90.81 77 LYS A O 1
ATOM 611 N N . ILE A 1 78 ? -5.448 -11.085 -2.512 1.00 91.38 78 ILE A N 1
ATOM 612 C CA . ILE A 1 78 ? -5.269 -10.539 -1.172 1.00 91.38 78 ILE A CA 1
ATOM 613 C C . ILE A 1 78 ? -6.658 -10.259 -0.622 1.00 91.38 78 ILE A C 1
ATOM 615 O O . ILE A 1 78 ? -7.374 -9.405 -1.138 1.00 91.38 78 ILE A O 1
ATOM 619 N N . GLU A 1 79 ? -7.029 -10.969 0.437 1.00 93.31 79 GLU A N 1
ATOM 620 C CA . GLU A 1 79 ? -8.225 -10.686 1.222 1.00 93.31 79 GLU A CA 1
ATO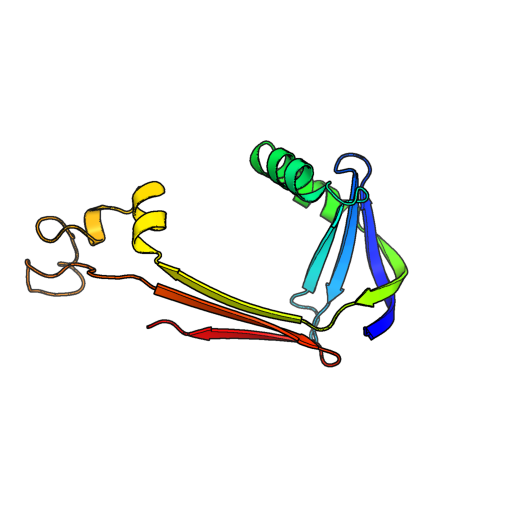M 621 C C . GLU A 1 79 ? -7.796 -10.120 2.573 1.00 93.31 79 GLU A C 1
ATOM 623 O O . GLU A 1 79 ? -6.984 -10.710 3.286 1.00 93.31 79 GLU A O 1
ATOM 628 N N . SER A 1 80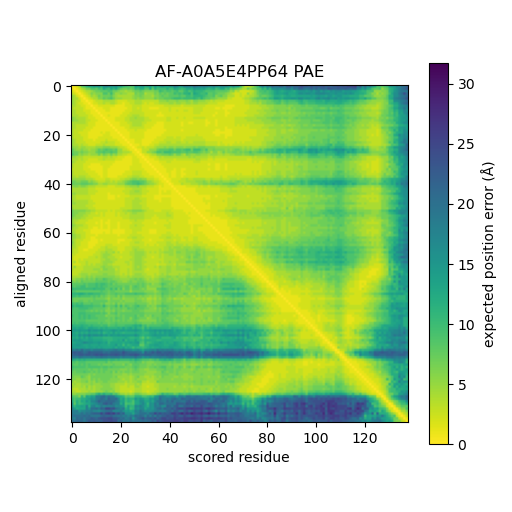 ? -8.336 -8.957 2.919 1.00 89.44 80 SER A N 1
ATOM 629 C CA . SER A 1 80 ? -8.085 -8.303 4.193 1.00 89.44 80 SER A CA 1
ATOM 630 C C . SER A 1 80 ? -9.397 -7.962 4.874 1.00 89.44 80 SER A C 1
ATOM 632 O O . SER A 1 80 ? -10.311 -7.403 4.265 1.00 89.44 80 SER A O 1
ATOM 634 N N . LYS A 1 81 ? -9.477 -8.292 6.162 1.00 91.19 81 LYS A N 1
ATOM 635 C CA . LYS A 1 81 ? -10.559 -7.885 7.052 1.00 91.19 81 LYS A CA 1
ATOM 636 C C . LYS A 1 81 ? -9.946 -7.144 8.229 1.00 91.19 81 LYS A C 1
ATOM 638 O O . LYS A 1 81 ? -9.190 -7.723 9.003 1.00 91.19 81 LYS A O 1
ATOM 643 N N . MET A 1 82 ? -10.280 -5.870 8.357 1.00 88.94 82 MET A N 1
ATOM 644 C CA . MET A 1 82 ? -9.703 -4.973 9.349 1.00 88.94 82 MET A CA 1
ATOM 645 C C . MET A 1 82 ? -10.780 -4.460 10.299 1.00 88.94 82 MET A C 1
ATOM 647 O O . MET A 1 82 ? -11.833 -4.000 9.856 1.00 88.94 82 MET A O 1
ATOM 651 N N . ASP A 1 83 ? -10.500 -4.502 11.602 1.00 89.62 83 ASP A N 1
ATOM 652 C CA . ASP A 1 83 ? -11.272 -3.744 12.586 1.00 89.62 83 ASP A CA 1
ATOM 653 C C . ASP A 1 83 ? -10.785 -2.292 12.569 1.00 89.62 83 ASP A C 1
ATOM 655 O O . ASP A 1 83 ? -9.675 -1.973 13.012 1.00 89.62 83 ASP A O 1
ATOM 659 N N . LEU A 1 84 ? -11.610 -1.417 12.002 1.00 93.06 84 LEU A N 1
ATOM 660 C CA . LEU A 1 84 ? -11.292 -0.007 11.865 1.00 93.06 84 LEU A CA 1
ATOM 661 C C . LEU A 1 84 ? -11.373 0.726 13.195 1.00 93.06 84 LEU A C 1
ATOM 663 O O . LEU A 1 84 ? -10.727 1.759 13.315 1.00 93.06 84 LEU A O 1
ATOM 667 N N . ARG A 1 85 ? -12.111 0.231 14.195 1.00 91.75 85 ARG A N 1
ATOM 668 C CA . ARG A 1 85 ? -12.300 0.960 15.455 1.00 91.75 85 ARG A CA 1
ATOM 669 C C . ARG A 1 85 ? -10.963 1.280 16.114 1.00 91.75 85 ARG A C 1
ATOM 671 O O . ARG A 1 85 ? -10.666 2.443 16.364 1.00 91.75 85 ARG A O 1
ATOM 678 N N . ASN A 1 86 ? -10.118 0.268 16.299 1.00 87.81 86 ASN A N 1
ATOM 679 C CA . ASN A 1 86 ? -8.805 0.435 16.927 1.00 87.81 86 ASN A CA 1
ATOM 680 C C . ASN A 1 86 ? -7.890 1.387 16.142 1.00 87.81 86 ASN A C 1
ATOM 682 O O . ASN A 1 86 ? -7.079 2.100 16.731 1.00 87.81 86 ASN A O 1
ATOM 686 N N . MET A 1 87 ? -7.981 1.385 14.810 1.00 90.56 87 MET A N 1
ATOM 687 C CA . MET A 1 87 ? -7.184 2.278 13.965 1.00 90.56 87 MET A CA 1
ATOM 688 C C . MET A 1 87 ? -7.711 3.711 14.003 1.00 90.56 87 MET A C 1
ATOM 690 O O . MET A 1 87 ? -6.931 4.639 14.197 1.00 90.56 87 MET A O 1
ATOM 694 N N . LEU A 1 88 ? -9.026 3.883 13.883 1.00 93.69 88 LEU A N 1
ATOM 695 C CA . LEU A 1 88 ? -9.720 5.165 13.937 1.00 93.69 88 LEU A CA 1
ATOM 696 C C . LEU A 1 88 ? -9.504 5.856 15.287 1.00 93.69 88 LEU A C 1
ATOM 698 O O . LEU A 1 88 ? -9.154 7.035 15.319 1.00 93.69 88 LEU A O 1
ATOM 702 N N . GLU A 1 89 ? -9.582 5.115 16.392 1.00 91.44 89 GLU A N 1
ATOM 703 C CA . GLU A 1 89 ? -9.280 5.645 17.723 1.00 91.44 89 GLU A CA 1
ATOM 704 C C . GLU A 1 89 ? -7.818 6.120 17.834 1.00 91.44 89 GLU A C 1
ATOM 706 O O . GLU A 1 89 ? -7.561 7.180 18.413 1.00 91.44 89 GLU A O 1
ATOM 711 N N . LYS A 1 90 ? -6.856 5.395 17.238 1.00 91.06 90 LYS A N 1
ATOM 712 C CA . LYS A 1 90 ? -5.431 5.788 17.211 1.00 91.06 90 LYS A CA 1
ATOM 713 C C . LYS A 1 90 ? -5.167 7.053 16.393 1.00 91.06 90 LYS A C 1
ATOM 715 O O . LYS A 1 90 ? -4.259 7.797 16.750 1.00 91.06 90 LYS A O 1
ATOM 720 N N . VAL A 1 91 ? -5.954 7.319 15.349 1.00 92.75 91 VAL A N 1
ATOM 721 C CA . VAL A 1 91 ? -5.855 8.553 14.541 1.00 92.75 91 VAL A CA 1
ATOM 722 C C . VAL A 1 91 ? -6.768 9.682 15.040 1.00 92.75 91 VAL A C 1
ATOM 724 O O . VAL A 1 91 ? -6.905 10.703 14.376 1.00 92.75 91 VAL A O 1
ATOM 727 N N . GLY A 1 92 ? -7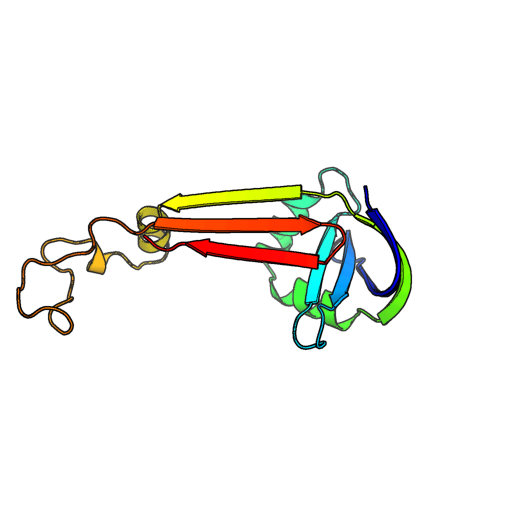.379 9.528 16.221 1.00 92.88 92 GLY A N 1
ATOM 728 C CA . GLY A 1 92 ? -8.129 10.587 16.910 1.00 92.88 92 GLY A CA 1
ATOM 729 C C . GLY A 1 92 ? -9.652 10.515 16.765 1.00 92.88 92 GLY A C 1
ATOM 730 O O . GLY A 1 92 ? -10.370 11.213 17.482 1.00 92.88 92 GLY A O 1
ATOM 731 N N . VAL A 1 93 ? -10.177 9.621 15.928 1.00 93.88 93 VAL A N 1
ATOM 732 C CA . VAL A 1 93 ? -11.619 9.389 15.779 1.00 93.88 93 VAL A CA 1
ATOM 733 C C . VAL A 1 93 ? -12.091 8.458 16.896 1.00 93.88 93 VAL A C 1
ATOM 735 O O . VAL A 1 93 ? -12.190 7.249 16.730 1.00 93.88 93 VAL A O 1
ATOM 738 N N . LYS A 1 94 ? -12.350 9.030 18.076 1.00 93.44 94 LYS A N 1
ATOM 739 C CA . LYS A 1 94 ? -12.743 8.277 19.286 1.00 93.44 94 LYS A CA 1
ATOM 740 C C . LYS A 1 94 ? -14.197 8.491 19.677 1.00 93.44 94 LYS A C 1
ATOM 742 O O . LYS A 1 94 ? -14.885 7.561 20.087 1.00 93.44 94 LYS A O 1
ATOM 747 N N . ARG A 1 95 ? -14.667 9.733 19.531 1.00 92.62 95 ARG A N 1
ATOM 748 C CA . ARG A 1 95 ? -15.959 10.191 20.049 1.00 92.62 95 ARG A CA 1
ATOM 749 C C . ARG A 1 95 ? -17.120 9.337 19.542 1.00 92.62 95 ARG A C 1
ATOM 751 O O . ARG A 1 95 ? -17.923 8.904 20.353 1.00 92.62 95 ARG A O 1
ATOM 758 N N . ILE A 1 96 ? -17.142 8.996 18.251 1.00 92.88 96 ILE A N 1
ATOM 759 C CA . ILE A 1 96 ? -18.219 8.210 17.620 1.00 92.88 96 ILE A CA 1
ATOM 760 C C . ILE A 1 96 ? -18.414 6.814 18.239 1.00 92.88 96 ILE A C 1
ATOM 762 O O . ILE A 1 96 ? -19.510 6.261 18.161 1.00 92.88 96 ILE A O 1
ATOM 766 N N . PHE A 1 97 ? -17.368 6.261 18.863 1.00 92.81 97 PHE A N 1
ATOM 767 C CA . PHE A 1 97 ? -17.376 4.950 19.518 1.00 92.81 97 PHE A CA 1
ATOM 768 C C . PHE A 1 97 ? -17.731 5.030 21.014 1.00 92.81 97 PHE A C 1
ATOM 770 O O . PHE A 1 97 ? -17.858 3.999 21.679 1.00 92.81 97 PHE A O 1
ATOM 777 N N . ASN A 1 98 ? -17.891 6.241 21.560 1.00 90.62 98 ASN A N 1
ATOM 778 C CA . ASN A 1 98 ? -18.266 6.475 22.949 1.00 90.62 98 ASN A CA 1
ATOM 779 C C . ASN A 1 98 ? -19.794 6.488 23.094 1.00 90.62 98 ASN A C 1
ATOM 781 O O . ASN A 1 98 ? -20.486 7.308 22.494 1.00 90.62 98 ASN A O 1
ATOM 785 N N . LYS A 1 99 ? -20.315 5.611 23.955 1.00 89.00 99 LYS A N 1
ATOM 786 C CA . LYS A 1 99 ? -21.750 5.479 24.243 1.00 89.00 99 LYS A CA 1
ATOM 787 C C . LYS A 1 99 ? -22.399 6.749 24.807 1.00 89.00 99 LYS A C 1
ATOM 789 O O . LYS A 1 99 ? -23.590 6.954 24.599 1.00 89.00 99 LYS A O 1
ATOM 794 N N . TYR A 1 100 ? -21.641 7.571 25.524 1.00 86.94 100 TYR A N 1
ATOM 795 C CA . TYR A 1 100 ? -22.144 8.763 26.210 1.00 86.94 100 TYR A CA 1
ATOM 796 C C . TYR A 1 100 ? -21.918 10.049 25.414 1.00 86.94 100 TYR A C 1
ATOM 798 O O . TYR A 1 100 ? -22.627 11.029 25.620 1.00 86.94 100 TYR A O 1
ATOM 806 N N . GLU A 1 101 ? -20.951 10.047 24.495 1.00 87.38 101 GLU A N 1
ATOM 807 C CA . GLU A 1 101 ? -20.495 11.265 23.820 1.00 87.38 101 GLU A CA 1
ATOM 808 C C . GLU A 1 101 ? -20.510 11.169 22.292 1.00 87.38 101 GLU A C 1
ATOM 810 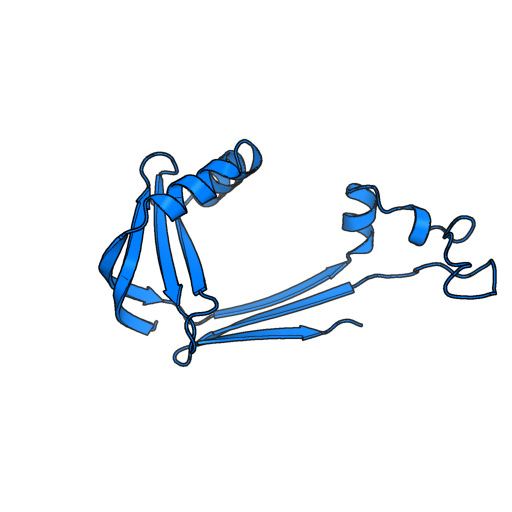O O . GLU A 1 101 ? -19.989 12.071 21.648 1.00 87.38 101 GLU A O 1
ATOM 815 N N . SER A 1 102 ? -21.122 10.143 21.691 1.00 89.56 102 SER A N 1
ATOM 816 C CA . SER A 1 102 ? -21.053 9.841 20.246 1.00 89.56 102 SER A CA 1
ATOM 817 C C . SER A 1 102 ? -21.283 11.021 19.298 1.00 89.56 102 SER A C 1
ATOM 819 O O . SER A 1 102 ? -20.688 11.069 18.222 1.00 89.56 102 SER A O 1
ATOM 821 N N . GLY A 1 103 ? -22.135 11.975 19.685 1.00 86.50 103 GLY A N 1
ATOM 822 C CA . GLY A 1 103 ? -22.473 13.139 18.868 1.00 86.50 103 GLY A CA 1
ATOM 823 C C . GLY A 1 103 ? -23.311 12.805 17.630 1.00 86.50 103 GLY A C 1
ATOM 824 O O . GLY A 1 103 ? -23.441 13.647 16.749 1.00 86.50 103 GLY A O 1
ATOM 825 N N . LEU A 1 104 ? -23.909 11.609 17.554 1.00 88.94 104 LEU A N 1
ATOM 826 C CA . LEU A 1 104 ? -24.691 11.142 16.396 1.00 88.94 104 LEU A CA 1
ATOM 827 C C . LEU A 1 104 ? -26.125 11.708 16.335 1.00 88.94 104 LEU A C 1
ATOM 829 O O . LEU A 1 104 ? -26.953 11.222 15.565 1.00 88.94 104 LEU A O 1
ATOM 833 N N . SER A 1 105 ? -26.427 12.760 17.103 1.00 84.94 105 SER A N 1
ATOM 834 C CA . SER A 1 105 ? -27.771 13.346 17.220 1.00 84.94 105 SER A CA 1
ATOM 835 C C . SER A 1 105 ? -28.312 13.948 15.919 1.00 84.94 105 SER A C 1
ATOM 837 O O . SER A 1 105 ? -29.520 14.113 15.777 1.00 84.94 105 SER A O 1
ATOM 839 N N . GLY A 1 106 ? -27.430 14.287 14.970 1.00 85.69 106 GLY A N 1
ATOM 840 C CA . GLY A 1 106 ? -27.820 14.733 13.627 1.00 85.69 106 GLY A CA 1
ATOM 841 C C . GLY A 1 106 ? -28.296 13.598 12.711 1.00 85.69 106 GLY A C 1
ATOM 842 O O . GLY A 1 106 ? -29.005 13.860 11.747 1.00 85.69 106 GLY A O 1
ATOM 843 N N . MET A 1 107 ? -27.934 12.347 13.015 1.00 87.44 107 MET A N 1
ATOM 844 C CA . MET A 1 107 ? -28.354 11.162 12.254 1.00 87.44 107 MET A CA 1
ATOM 845 C C . MET A 1 107 ? -29.525 10.447 12.929 1.00 87.44 107 MET A C 1
ATOM 847 O O . MET A 1 107 ? -30.438 9.979 12.253 1.00 87.44 107 MET A O 1
ATOM 851 N N . VAL A 1 108 ? -29.506 10.360 14.263 1.00 85.88 108 VAL A N 1
ATOM 852 C CA . VAL A 1 108 ? -30.528 9.661 15.047 1.00 85.88 108 VAL A CA 1
ATOM 853 C C . VAL A 1 108 ? -30.986 10.547 16.199 1.00 85.88 108 VAL A C 1
ATOM 855 O O . VAL A 1 108 ? -30.172 11.057 16.960 1.00 85.88 108 VAL A O 1
ATOM 858 N N . LYS A 1 109 ? -32.305 10.719 16.351 1.00 81.25 109 LYS A N 1
ATOM 859 C CA . LYS A 1 109 ? -32.894 11.569 17.404 1.00 81.25 109 LYS A CA 1
ATOM 860 C C . LYS A 1 109 ? -32.640 11.044 18.828 1.00 81.25 109 LYS A C 1
ATOM 862 O O . LYS A 1 109 ? -32.719 11.817 19.781 1.00 81.25 109 LYS A O 1
ATOM 867 N N . ASP A 1 110 ? -32.343 9.753 18.976 1.00 76.50 110 ASP A N 1
ATOM 868 C CA . ASP A 1 110 ? -31.987 9.134 20.255 1.00 76.50 110 ASP A CA 1
ATOM 869 C C . ASP A 1 110 ? -30.547 9.492 20.664 1.00 76.50 110 ASP A C 1
ATOM 871 O O . ASP A 1 110 ? -29.583 9.281 19.926 1.00 76.50 110 ASP A O 1
ATOM 875 N N . LYS A 1 111 ? -30.404 10.013 21.885 1.00 68.81 111 LYS A N 1
ATOM 876 C CA . LYS A 1 111 ? -29.133 10.468 22.460 1.00 68.81 111 LYS A CA 1
ATOM 877 C C . LYS A 1 111 ? -28.220 9.326 22.927 1.00 68.81 111 LYS A C 1
ATOM 879 O O . LYS A 1 111 ? -27.099 9.606 23.339 1.00 68.81 111 LYS A O 1
ATOM 884 N N . LYS A 1 112 ? -28.665 8.064 22.891 1.00 79.00 112 LYS A N 1
ATOM 885 C CA . LYS A 1 112 ? -27.898 6.891 23.364 1.00 79.00 112 LYS A CA 1
ATOM 886 C C . LYS A 1 112 ? -27.344 6.001 22.241 1.00 79.00 112 LYS A C 1
ATOM 888 O O . LYS A 1 112 ? -27.013 4.841 22.488 1.00 79.00 112 LYS A O 1
ATOM 893 N N . VAL A 1 113 ? -27.228 6.518 21.018 1.00 90.00 113 VAL A N 1
ATOM 894 C CA . VAL A 1 113 ? -26.687 5.774 19.865 1.00 90.00 113 VAL A CA 1
ATOM 895 C C . VAL A 1 113 ? -25.196 6.037 19.709 1.00 90.00 113 VAL A C 1
ATOM 897 O O . VAL A 1 113 ? -24.763 7.177 19.803 1.00 90.00 113 VAL A O 1
ATOM 900 N N . PHE A 1 114 ? -24.404 5.002 19.438 1.00 92.44 114 PHE A N 1
ATOM 901 C CA . PHE A 1 114 ? -22.965 5.092 19.174 1.00 92.44 114 PHE A CA 1
ATOM 902 C C . PHE A 1 114 ? -22.543 3.998 18.189 1.00 92.44 114 PHE A C 1
ATOM 904 O O . PHE A 1 114 ? -23.253 3.006 18.012 1.00 92.44 114 PHE A O 1
ATOM 911 N N . VAL A 1 115 ? -21.379 4.156 17.560 1.00 92.25 115 VAL A N 1
ATOM 912 C CA . VAL A 1 115 ? -20.807 3.118 16.697 1.00 92.25 115 VAL A CA 1
ATOM 913 C C . VAL A 1 115 ? -20.197 2.035 17.581 1.00 92.25 115 VAL A C 1
ATOM 915 O O . VAL A 1 115 ? -19.229 2.274 18.299 1.00 92.25 115 VAL A O 1
ATOM 918 N N . SER A 1 116 ? -20.753 0.828 17.543 1.00 91.88 116 SER A N 1
ATOM 919 C CA . SER A 1 116 ? -20.222 -0.305 18.310 1.00 91.88 116 SER A CA 1
ATOM 920 C C . SER A 1 116 ? -18.999 -0.934 17.635 1.00 91.88 116 SER A C 1
ATOM 922 O O . SER A 1 116 ? -18.028 -1.281 18.315 1.00 91.88 116 SER A O 1
ATOM 924 N N . LYS A 1 117 ? -19.027 -1.043 16.301 1.00 91.19 117 LYS A N 1
ATOM 925 C CA . LYS A 1 117 ? -17.995 -1.668 15.468 1.00 91.19 117 LYS A CA 1
ATOM 926 C C . LYS A 1 117 ? -17.909 -0.985 14.104 1.00 91.19 117 LYS A C 1
ATOM 928 O O . LYS A 1 117 ? -18.919 -0.533 13.577 1.00 91.19 117 LYS A O 1
ATOM 933 N N . ALA A 1 118 ? -16.712 -0.960 13.528 1.00 92.81 118 ALA A N 1
ATOM 934 C CA . ALA A 1 118 ? -16.481 -0.559 12.146 1.00 92.81 118 ALA A CA 1
ATOM 935 C C . ALA A 1 118 ? -15.527 -1.574 11.504 1.00 92.81 118 ALA A C 1
ATOM 937 O O . ALA A 1 118 ? -14.415 -1.759 11.993 1.00 92.81 118 ALA A O 1
ATOM 938 N N . THR A 1 119 ? -15.956 -2.254 10.439 1.00 92.25 119 THR A N 1
ATOM 939 C CA . THR A 1 119 ? -15.154 -3.295 9.776 1.00 92.25 119 THR A CA 1
ATOM 940 C C . THR A 1 119 ? -14.933 -2.938 8.313 1.00 92.25 119 THR A C 1
ATOM 942 O O . THR A 1 119 ? -15.878 -2.596 7.612 1.00 92.25 119 THR A O 1
ATOM 945 N N . LEU A 1 120 ? -13.696 -3.068 7.832 1.00 90.25 120 LEU A N 1
ATOM 946 C CA . LEU A 1 120 ? -13.371 -2.973 6.410 1.00 90.25 120 LEU A CA 1
ATOM 947 C C . LEU A 1 120 ? -13.001 -4.355 5.886 1.00 90.25 120 LEU A C 1
ATOM 949 O O . LEU A 1 120 ? -12.029 -4.945 6.358 1.00 90.25 120 LEU A O 1
ATOM 953 N N . LYS A 1 121 ? -13.754 -4.861 4.905 1.00 92.12 121 LYS A N 1
ATOM 954 C CA . LYS A 1 121 ? -13.373 -6.041 4.128 1.00 92.12 121 LYS A CA 1
ATOM 955 C C . LYS A 1 121 ? -13.010 -5.614 2.706 1.00 92.12 121 LYS A C 1
ATOM 957 O O . LYS A 1 121 ? -13.843 -5.053 1.997 1.00 92.12 121 LYS A O 1
ATOM 962 N N . ALA A 1 122 ? -11.778 -5.897 2.301 1.00 90.25 122 ALA A N 1
ATOM 963 C CA . ALA A 1 122 ? -11.254 -5.582 0.977 1.00 90.25 122 ALA A CA 1
ATOM 964 C C . ALA A 1 122 ? -10.646 -6.832 0.337 1.00 90.25 122 ALA A C 1
ATOM 966 O O . ALA A 1 122 ? -9.888 -7.557 0.985 1.00 90.25 122 ALA A O 1
ATOM 967 N N . ILE A 1 123 ? -10.982 -7.069 -0.929 1.00 90.06 123 ILE A N 1
ATOM 968 C CA . ILE A 1 123 ? -10.421 -8.147 -1.743 1.00 90.06 123 ILE A CA 1
ATOM 969 C C . ILE A 1 123 ? -9.793 -7.520 -2.987 1.00 90.06 123 ILE A C 1
ATOM 971 O O . ILE A 1 123 ? -10.453 -6.765 -3.702 1.00 90.06 123 ILE A O 1
ATOM 975 N N . ILE A 1 124 ? -8.523 -7.838 -3.226 1.00 87.75 124 ILE A N 1
ATOM 976 C CA . ILE A 1 124 ? -7.777 -7.473 -4.432 1.00 87.75 124 ILE A CA 1
ATOM 977 C C . ILE A 1 124 ? -7.378 -8.770 -5.123 1.00 87.75 124 ILE A C 1
ATOM 979 O O . ILE A 1 124 ? -6.678 -9.591 -4.529 1.00 87.75 124 ILE A O 1
ATOM 983 N N . GLU A 1 125 ? -7.796 -8.947 -6.369 1.00 89.25 125 GLU A N 1
ATOM 984 C CA . GLU A 1 125 ? -7.428 -10.097 -7.189 1.00 89.25 125 GLU A CA 1
ATOM 985 C C . GLU A 1 125 ? -6.751 -9.628 -8.476 1.00 89.25 125 GLU A C 1
ATOM 987 O O . GLU A 1 125 ? -7.304 -8.809 -9.205 1.00 89.25 125 GLU A O 1
ATOM 992 N N . VAL A 1 126 ? -5.547 -10.137 -8.743 1.00 85.75 126 VAL A N 1
ATOM 993 C CA . VAL A 1 126 ? -4.765 -9.815 -9.944 1.00 85.75 126 VAL A CA 1
ATOM 994 C C . VAL A 1 126 ? -4.633 -11.063 -10.810 1.00 85.75 126 VAL A C 1
ATOM 996 O O . VAL A 1 126 ? -4.061 -12.072 -10.381 1.00 85.75 126 VAL A O 1
ATOM 999 N N . ASN A 1 127 ? -5.147 -10.978 -12.038 1.00 80.88 127 ASN A N 1
ATOM 1000 C CA . ASN A 1 127 ? -5.158 -12.057 -13.025 1.00 80.88 127 ASN A CA 1
ATOM 1001 C C . ASN A 1 127 ? -4.828 -11.545 -14.451 1.00 80.88 127 ASN A C 1
ATOM 1003 O O . ASN A 1 127 ? -4.419 -10.401 -14.635 1.00 80.88 127 ASN A O 1
ATOM 1007 N N . GLU A 1 128 ? -4.956 -12.414 -15.462 1.00 65.94 128 GLU A N 1
ATOM 1008 C CA . GLU A 1 128 ? -4.545 -12.149 -16.862 1.00 65.94 128 GLU A CA 1
ATOM 1009 C C . GLU A 1 128 ? -5.427 -11.122 -17.577 1.00 65.94 128 GLU A C 1
ATOM 1011 O O . GLU A 1 128 ? -5.035 -10.587 -18.613 1.00 65.94 128 GLU A O 1
ATOM 1016 N N . PHE A 1 129 ? -6.605 -10.839 -17.025 1.00 58.00 129 PHE A N 1
ATOM 1017 C CA . PHE A 1 129 ? -7.604 -9.950 -17.606 1.00 58.00 129 PHE A CA 1
ATOM 1018 C C . PHE A 1 129 ? -7.612 -8.565 -16.939 1.00 58.00 129 PHE A C 1
ATOM 1020 O O . PHE A 1 129 ? -8.257 -7.648 -17.445 1.00 58.00 129 PHE A O 1
ATOM 1027 N N . GLY A 1 130 ? -6.871 -8.390 -15.837 1.00 57.06 130 GLY A N 1
ATOM 1028 C CA . GLY A 1 130 ? -6.769 -7.142 -15.082 1.00 57.06 130 GLY A CA 1
ATOM 1029 C C . GLY A 1 130 ? -6.743 -7.364 -13.567 1.00 57.06 130 GLY A C 1
ATOM 1030 O O . GLY A 1 130 ? -6.449 -8.456 -13.080 1.00 57.06 130 GLY A O 1
ATOM 1031 N N . THR A 1 131 ? -7.059 -6.304 -12.821 1.00 55.66 131 THR A N 1
ATOM 1032 C CA . THR A 1 131 ? -7.262 -6.362 -11.367 1.00 55.66 131 THR A CA 1
ATOM 1033 C C . THR A 1 131 ? -8.737 -6.142 -11.082 1.00 55.66 131 THR A C 1
ATOM 1035 O O . THR A 1 131 ? -9.292 -5.116 -11.480 1.00 55.66 131 THR A O 1
ATOM 1038 N N . GLU A 1 132 ? -9.361 -7.069 -10.367 1.00 57.34 132 GLU A N 1
ATOM 1039 C CA . GLU A 1 132 ? -10.720 -6.913 -9.856 1.00 57.34 132 GLU A CA 1
ATOM 1040 C C . GLU A 1 132 ? -10.645 -6.559 -8.364 1.00 57.34 132 GLU A C 1
ATOM 1042 O O . GLU A 1 132 ? -10.003 -7.255 -7.571 1.00 57.34 132 GLU A O 1
ATOM 1047 N N . ALA A 1 133 ? -11.248 -5.431 -7.982 1.00 54.44 133 ALA A N 1
ATOM 1048 C CA . ALA A 1 133 ? -11.308 -4.970 -6.599 1.00 54.44 133 ALA A CA 1
ATOM 1049 C C . ALA A 1 133 ? -12.762 -5.003 -6.119 1.00 54.44 133 ALA A C 1
ATOM 1051 O O . ALA A 1 133 ? -13.616 -4.300 -6.658 1.00 54.44 133 ALA A O 1
ATOM 1052 N N . THR A 1 134 ? -13.043 -5.787 -5.079 1.00 47.22 134 THR A N 1
ATOM 1053 C CA . THR A 1 134 ? -14.366 -5.832 -4.442 1.00 47.22 134 THR A CA 1
ATOM 1054 C C . THR A 1 134 ? -14.234 -5.397 -2.986 1.00 47.22 134 THR A C 1
ATOM 1056 O O . THR A 1 134 ? -13.504 -6.009 -2.201 1.00 47.22 134 THR A O 1
ATOM 1059 N N . ALA A 1 135 ? -14.948 -4.335 -2.610 1.00 40.94 135 ALA A N 1
ATOM 1060 C CA . ALA A 1 135 ? -15.083 -3.887 -1.227 1.00 40.94 135 ALA A CA 1
ATOM 1061 C C . ALA A 1 135 ? -16.470 -4.280 -0.703 1.00 40.94 135 ALA A C 1
ATOM 1063 O O . ALA A 1 135 ? -17.476 -4.020 -1.359 1.00 40.94 13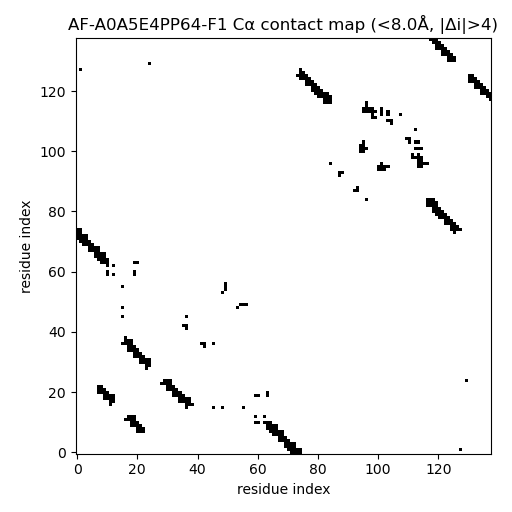5 ALA A O 1
ATOM 1064 N N . VAL A 1 136 ? -16.528 -4.896 0.479 1.00 35.38 136 VAL A N 1
ATOM 1065 C CA . VAL A 1 136 ? -17.790 -5.212 1.164 1.00 35.38 136 VAL A CA 1
ATOM 1066 C C . VAL A 1 136 ? -17.761 -4.518 2.521 1.00 35.38 136 VAL A C 1
ATOM 1068 O O . VAL A 1 136 ? -16.942 -4.853 3.377 1.00 35.38 136 VAL A O 1
ATOM 1071 N N . SER A 1 137 ? -18.636 -3.535 2.721 1.00 36.59 137 SER A N 1
ATOM 1072 C CA . SER A 1 137 ? -18.852 -2.903 4.026 1.00 36.59 137 SER A CA 1
ATOM 1073 C C . SER A 1 137 ? -20.006 -3.589 4.749 1.00 36.59 137 SER A C 1
ATOM 1075 O O . SER A 1 137 ? -21.068 -3.781 4.157 1.00 36.59 137 SER A O 1
ATOM 1077 N N . GLY A 1 138 ? -19.796 -3.935 6.017 1.00 33.81 138 GLY A N 1
ATOM 1078 C CA . GLY A 1 138 ? -20.787 -4.536 6.907 1.00 33.81 138 GLY A CA 1
ATOM 1079 C C . GLY A 1 138 ? -20.527 -4.161 8.355 1.00 33.81 138 GLY A C 1
ATOM 1080 O O . GLY A 1 138 ? -19.374 -3.777 8.672 1.00 33.81 138 GLY A O 1
#

Mean predicted aligned error: 7.17 Å

InterPro domains:
  IPR000215 Serpin family [PTHR11461] (1-137)
  IPR023796 Serpin domain [PF00079] (1-137)
  IPR036186 Serpin superfamily [SSF56574] (1-137)
  IPR042178 Serpin superfamily, domain 1 [G3DSA:3.30.497.10] (75-124)
  IPR042185 Serpin superfamily, domain 2 [G3DSA:2.30.39.10] (1-138)